Protein AF-A0AAX4MR57-F1 (afdb_monomer)

Radius of gyration: 17.47 Å; Cα contacts (8 Å, |Δi|>4): 98; chains: 1; bounding box: 38×36×43 Å

Structure (mmCIF, N/CA/C/O backbone):
data_AF-A0AAX4MR57-F1
#
_entry.id   AF-A0AAX4MR57-F1
#
loop_
_atom_site.group_PDB
_atom_site.id
_atom_site.type_symbol
_atom_site.label_atom_id
_atom_site.label_alt_id
_atom_site.label_comp_id
_atom_site.label_asym_id
_atom_site.label_entity_id
_atom_site.label_seq_id
_atom_site.pdbx_PDB_ins_code
_atom_site.Cartn_x
_atom_site.Cartn_y
_atom_site.Cartn_z
_atom_site.occupancy
_atom_site.B_iso_or_equiv
_atom_site.auth_seq_id
_atom_site.auth_comp_id
_atom_site.auth_asym_id
_atom_site.auth_atom_id
_atom_site.pdbx_PDB_model_num
ATOM 1 N N . MET A 1 1 ? -6.404 23.247 -28.091 1.00 30.41 1 MET A N 1
ATOM 2 C CA . MET A 1 1 ? -5.319 22.246 -28.065 1.00 30.41 1 MET A CA 1
ATOM 3 C C . MET A 1 1 ? -4.025 22.982 -27.779 1.00 30.41 1 MET A C 1
ATOM 5 O O . MET A 1 1 ? -3.647 23.822 -28.581 1.00 30.41 1 MET A O 1
ATOM 9 N N . ALA A 1 2 ? -3.393 22.739 -26.635 1.00 24.66 2 ALA A N 1
ATOM 10 C CA . ALA A 1 2 ? -2.052 23.238 -26.353 1.00 24.66 2 ALA A CA 1
ATOM 11 C C . ALA A 1 2 ? -1.198 22.026 -25.980 1.00 24.66 2 ALA A C 1
ATOM 13 O O . ALA A 1 2 ? -1.506 21.325 -25.020 1.00 24.66 2 ALA A O 1
ATOM 14 N N . SER A 1 3 ? -0.193 21.739 -26.806 1.00 32.56 3 SER A N 1
ATOM 15 C CA . SER A 1 3 ? 0.794 20.693 -26.554 1.00 32.56 3 SER A CA 1
ATOM 16 C C . SER A 1 3 ? 1.923 21.303 -25.740 1.00 32.56 3 SER A C 1
ATOM 18 O O . SER A 1 3 ? 2.523 22.288 -26.169 1.00 32.56 3 SER A O 1
ATOM 20 N N . PHE A 1 4 ? 2.238 20.700 -24.598 1.00 29.19 4 PHE A N 1
ATOM 21 C CA . PHE A 1 4 ? 3.514 20.921 -23.928 1.00 29.19 4 PHE A CA 1
ATOM 22 C C . PHE A 1 4 ? 4.547 19.972 -24.551 1.00 29.19 4 PHE A C 1
ATOM 24 O O . PHE A 1 4 ? 4.213 18.839 -24.896 1.00 29.19 4 PHE A O 1
ATOM 31 N N . ARG A 1 5 ? 5.778 20.440 -24.764 1.00 33.38 5 ARG A N 1
ATOM 32 C CA . ARG A 1 5 ? 6.904 19.605 -25.203 1.00 33.38 5 ARG A CA 1
ATOM 33 C C . ARG A 1 5 ? 8.113 19.950 -24.345 1.00 33.38 5 ARG A C 1
ATOM 35 O O . ARG A 1 5 ? 8.565 21.093 -24.366 1.00 33.38 5 ARG A O 1
ATOM 42 N N . SER A 1 6 ? 8.646 18.969 -23.627 1.00 36.97 6 SER A N 1
ATOM 43 C CA . SER A 1 6 ? 9.945 19.062 -22.962 1.00 36.97 6 SER A CA 1
ATOM 44 C C . SER A 1 6 ? 11.085 18.913 -23.982 1.00 36.97 6 SER A C 1
ATOM 46 O O . SER A 1 6 ? 11.003 18.148 -24.944 1.00 36.97 6 SER A O 1
ATOM 48 N N . ARG A 1 7 ? 12.139 19.729 -23.823 1.00 38.81 7 ARG A N 1
ATOM 49 C CA . ARG A 1 7 ? 13.238 19.921 -24.798 1.00 38.81 7 ARG A CA 1
ATOM 50 C C . ARG A 1 7 ? 14.529 19.154 -24.457 1.00 38.81 7 ARG A C 1
ATOM 52 O O . ARG A 1 7 ? 15.535 19.336 -25.127 1.00 38.81 7 ARG A O 1
ATOM 59 N N . TRP A 1 8 ? 14.500 18.245 -23.491 1.00 41.06 8 TRP A N 1
ATOM 60 C CA . TRP A 1 8 ? 15.603 17.328 -23.192 1.00 41.06 8 TRP A CA 1
ATOM 61 C C . TRP A 1 8 ? 14.959 16.006 -22.761 1.00 41.06 8 TRP A C 1
ATOM 63 O O . TRP A 1 8 ? 14.202 15.989 -21.798 1.00 41.06 8 TRP A O 1
ATOM 73 N N . GLY A 1 9 ? 15.115 14.949 -23.562 1.00 39.22 9 GLY A N 1
ATOM 74 C CA . GLY A 1 9 ? 14.329 13.717 -23.443 1.00 39.22 9 GLY A CA 1
ATOM 75 C C . GLY A 1 9 ? 14.586 12.983 -22.130 1.00 39.22 9 GLY A C 1
ATOM 76 O O . GLY A 1 9 ? 15.652 12.407 -21.944 1.00 39.22 9 GLY A O 1
ATOM 77 N N . GLY A 1 10 ? 13.593 13.010 -21.248 1.00 45.31 10 GLY A N 1
ATOM 78 C CA . GLY A 1 10 ? 13.613 12.329 -19.962 1.00 45.31 10 GLY A CA 1
ATOM 79 C C . GLY A 1 10 ? 12.516 12.852 -19.044 1.00 45.31 10 GLY A C 1
ATOM 80 O O . GLY A 1 10 ? 12.793 13.194 -17.902 1.00 45.31 10 GLY A O 1
ATOM 81 N N . GLU A 1 11 ? 11.277 12.967 -19.532 1.00 43.25 11 GLU A N 1
ATOM 82 C CA . GLU A 1 11 ? 10.129 12.994 -18.620 1.00 43.25 11 GLU A CA 1
ATOM 83 C C . GLU A 1 11 ? 10.091 11.611 -17.970 1.00 43.25 11 GLU A C 1
ATOM 85 O O . GLU A 1 11 ? 9.615 10.649 -18.569 1.00 43.25 11 GLU A O 1
ATOM 90 N N . GLY A 1 12 ? 10.754 11.488 -16.818 1.00 49.97 12 GLY A N 1
ATOM 91 C CA . GLY A 1 12 ? 10.926 10.237 -16.099 1.00 49.97 12 GLY A CA 1
ATOM 92 C C . GLY A 1 12 ? 9.566 9.639 -15.791 1.00 49.97 12 GLY A C 1
ATOM 93 O O . GLY A 1 12 ? 8.883 10.072 -14.864 1.00 49.97 12 GLY A O 1
ATOM 94 N N . ILE A 1 13 ? 9.165 8.642 -16.576 1.00 57.28 13 ILE A N 1
ATOM 95 C CA . ILE A 1 13 ? 8.085 7.740 -16.204 1.00 57.28 13 ILE A CA 1
ATOM 96 C C . ILE A 1 13 ? 8.633 6.954 -15.011 1.00 57.28 13 ILE A C 1
ATOM 98 O O . ILE A 1 13 ? 9.265 5.911 -15.171 1.00 57.28 13 ILE A O 1
ATOM 102 N N . HIS A 1 14 ? 8.480 7.503 -13.808 1.00 66.00 14 HIS A N 1
ATOM 103 C CA . HIS A 1 14 ? 8.830 6.800 -12.586 1.00 66.00 14 HIS A CA 1
ATOM 104 C C . HIS A 1 14 ? 7.753 5.746 -12.352 1.00 66.00 14 HIS A C 1
ATOM 106 O O . HIS A 1 14 ? 6.649 6.026 -11.880 1.00 66.00 14 HIS A O 1
ATOM 112 N N . LEU A 1 15 ? 8.063 4.532 -12.793 1.00 85.00 15 LEU A N 1
ATOM 113 C CA . LEU A 1 15 ? 7.202 3.376 -12.631 1.00 85.00 15 LEU A CA 1
ATOM 114 C C . LEU A 1 15 ? 7.131 3.011 -11.152 1.00 85.00 15 LEU A C 1
ATOM 116 O O . LEU A 1 15 ? 8.145 3.035 -10.452 1.00 85.00 15 LEU A O 1
ATOM 120 N N . TYR A 1 16 ? 5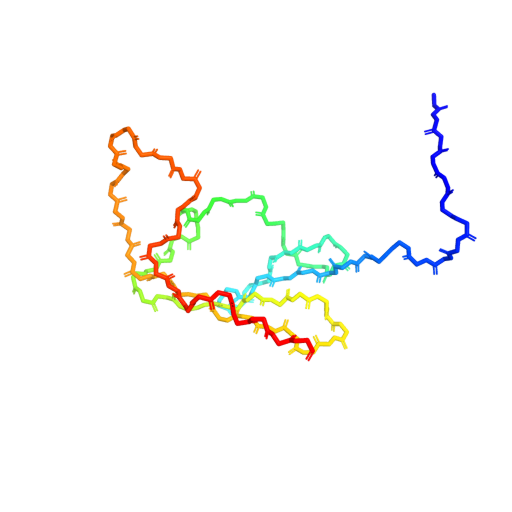.936 2.661 -10.695 1.00 88.50 16 TYR A N 1
ATOM 121 C CA . TYR A 1 16 ? 5.718 2.177 -9.342 1.00 88.50 16 TYR A CA 1
ATOM 122 C C . TYR A 1 16 ? 4.797 0.968 -9.352 1.00 88.50 16 TYR A C 1
ATOM 124 O O . TYR A 1 16 ? 3.912 0.849 -10.206 1.00 88.50 16 TYR A O 1
ATOM 132 N N . GLU A 1 17 ? 4.974 0.097 -8.364 1.00 92.06 17 GLU A N 1
ATOM 133 C CA . GLU A 1 17 ? 4.124 -1.066 -8.160 1.00 92.06 17 GLU A CA 1
ATOM 134 C C . GLU A 1 17 ? 3.951 -1.412 -6.682 1.00 92.06 17 GLU A C 1
ATOM 136 O O . GLU A 1 17 ? 4.873 -1.336 -5.877 1.00 92.06 17 GLU A O 1
ATOM 141 N N . PHE A 1 18 ? 2.756 -1.876 -6.340 1.00 92.81 18 PHE A N 1
ATOM 142 C CA . PHE A 1 18 ? 2.446 -2.571 -5.105 1.00 92.81 18 PHE A CA 1
ATOM 143 C C . PHE A 1 18 ? 2.373 -4.069 -5.384 1.00 92.81 18 PHE A C 1
ATOM 145 O O . PHE A 1 18 ? 1.570 -4.515 -6.210 1.00 92.81 18 PHE A O 1
ATOM 152 N N . ILE A 1 19 ? 3.162 -4.853 -4.655 1.00 93.06 19 ILE A N 1
ATOM 153 C CA . ILE A 1 19 ? 3.161 -6.314 -4.736 1.00 93.06 19 ILE A CA 1
ATOM 154 C C . ILE A 1 19 ? 2.434 -6.846 -3.509 1.00 93.06 19 ILE A C 1
ATOM 156 O O . ILE A 1 19 ? 2.977 -6.893 -2.403 1.00 93.06 19 ILE A O 1
ATOM 160 N N . ILE A 1 20 ? 1.177 -7.234 -3.710 1.00 93.69 20 ILE A N 1
ATOM 161 C CA . ILE A 1 20 ? 0.284 -7.703 -2.655 1.00 93.69 20 ILE A CA 1
ATOM 162 C C . ILE A 1 20 ? -0.053 -9.165 -2.936 1.00 93.69 20 ILE A C 1
ATOM 164 O O . ILE A 1 20 ? -0.778 -9.486 -3.881 1.00 93.69 20 ILE A O 1
ATOM 168 N N . HIS A 1 21 ? 0.463 -10.060 -2.092 1.00 88.94 21 HIS A N 1
ATOM 169 C CA . HIS A 1 21 ? 0.433 -11.506 -2.324 1.00 88.94 21 HIS A CA 1
ATOM 170 C C . HIS A 1 21 ? 1.054 -11.865 -3.685 1.00 88.94 21 HIS A C 1
ATOM 172 O O . HIS A 1 21 ? 2.252 -11.694 -3.868 1.00 88.94 21 HIS A O 1
ATOM 178 N N . THR A 1 22 ? 0.256 -12.359 -4.633 1.00 88.81 22 THR A N 1
ATOM 179 C CA . THR A 1 22 ? 0.689 -12.721 -5.992 1.00 88.81 22 THR A CA 1
ATOM 180 C C . THR A 1 22 ? 0.266 -11.696 -7.047 1.00 88.81 22 THR A C 1
ATOM 182 O O . THR A 1 22 ? 0.504 -11.906 -8.235 1.00 88.81 22 THR A O 1
ATOM 185 N N . ALA A 1 23 ? -0.389 -10.602 -6.645 1.00 92.31 23 ALA A N 1
ATOM 186 C CA . ALA A 1 23 ? -0.901 -9.582 -7.549 1.00 92.31 23 ALA A CA 1
ATOM 187 C C . ALA A 1 23 ? -0.047 -8.310 -7.501 1.00 92.31 23 ALA A C 1
ATOM 189 O O . ALA A 1 23 ? 0.353 -7.854 -6.430 1.00 92.31 23 ALA A O 1
ATOM 190 N N . ARG A 1 24 ? 0.177 -7.726 -8.681 1.00 93.31 24 ARG A N 1
ATOM 191 C CA . ARG A 1 24 ? 0.863 -6.445 -8.874 1.00 93.31 24 ARG A CA 1
ATOM 192 C C . ARG A 1 24 ? -0.166 -5.379 -9.233 1.00 93.31 24 ARG A C 1
ATOM 194 O O . ARG A 1 24 ? -1.018 -5.632 -10.089 1.00 93.31 24 ARG A O 1
ATOM 201 N N . TYR A 1 25 ? -0.080 -4.216 -8.598 1.00 92.69 25 TYR A N 1
ATOM 202 C CA . TYR A 1 25 ? -0.920 -3.045 -8.868 1.00 92.69 25 TYR A CA 1
ATOM 203 C C . TYR A 1 25 ? -0.030 -1.826 -9.071 1.00 92.69 25 TYR A C 1
ATOM 205 O O . TYR A 1 25 ? 0.812 -1.578 -8.220 1.00 92.69 25 TYR A O 1
ATOM 213 N N . GLY A 1 26 ? -0.180 -1.052 -10.140 1.00 90.31 26 GLY A N 1
ATOM 214 C CA . GLY A 1 26 ? 0.809 -0.005 -10.403 1.00 90.31 26 GLY A CA 1
ATOM 215 C C . GLY A 1 26 ? 0.572 0.799 -11.665 1.00 90.31 26 GLY A C 1
ATOM 216 O O . GLY A 1 26 ? -0.542 0.831 -12.191 1.00 90.31 26 GLY A O 1
ATOM 217 N N . SER A 1 27 ? 1.631 1.463 -12.123 1.00 87.31 27 SER A N 1
ATOM 218 C CA . SER A 1 27 ? 1.626 2.233 -13.367 1.00 87.31 27 SER A CA 1
ATOM 219 C C . SER A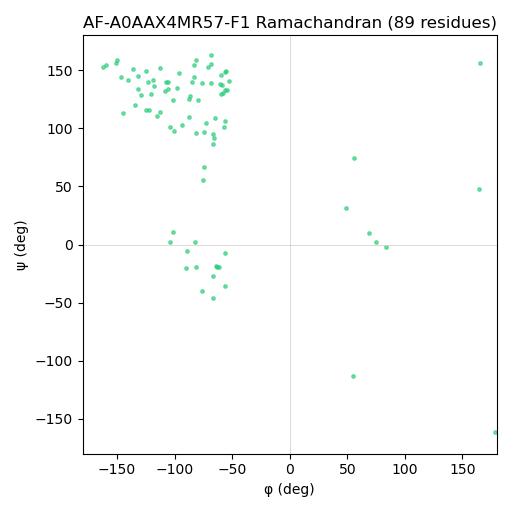 1 27 ? 1.130 1.385 -14.541 1.00 87.31 27 SER A C 1
ATOM 221 O O . SER A 1 27 ? 1.452 0.204 -14.659 1.00 87.31 27 SER A O 1
ATOM 223 N N . TRP A 1 28 ? 0.343 1.992 -15.429 1.00 81.44 28 TRP A N 1
ATOM 224 C CA . TRP A 1 28 ? -0.261 1.298 -16.570 1.00 81.44 28 TRP A CA 1
ATOM 225 C C . TRP A 1 28 ? 0.787 0.615 -17.464 1.00 81.44 28 TRP A C 1
ATOM 227 O O . TRP A 1 28 ? 0.579 -0.484 -17.975 1.00 81.44 28 TRP A O 1
ATOM 237 N N . GLU A 1 29 ? 1.944 1.253 -17.602 1.00 85.38 29 GLU A N 1
ATOM 238 C CA . GLU A 1 29 ? 3.075 0.835 -18.419 1.00 85.38 29 GLU A CA 1
ATOM 239 C C . GLU A 1 29 ? 3.710 -0.485 -17.957 1.00 85.38 29 GLU A C 1
ATOM 241 O O . GLU A 1 29 ? 4.415 -1.120 -18.739 1.00 85.38 29 GLU A O 1
ATOM 246 N N . THR A 1 30 ? 3.468 -0.929 -16.719 1.00 82.38 30 THR A N 1
ATOM 247 C CA . THR A 1 30 ? 4.099 -2.141 -16.174 1.00 82.38 30 THR A CA 1
ATOM 248 C C . THR A 1 30 ? 3.305 -3.422 -16.436 1.00 82.38 30 THR A C 1
ATOM 250 O O . THR A 1 30 ? 3.758 -4.517 -16.096 1.00 82.38 30 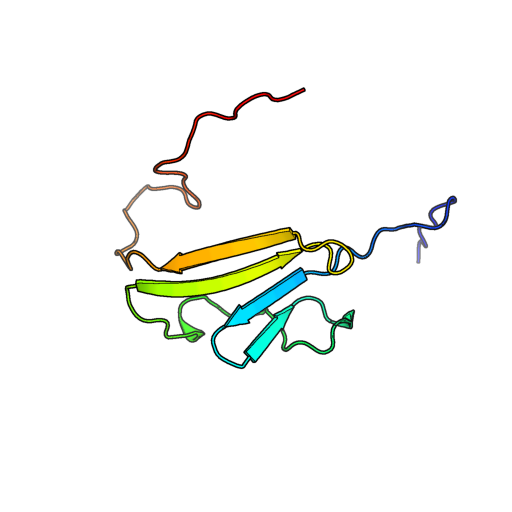THR A O 1
ATOM 253 N N . GLY A 1 31 ? 2.103 -3.313 -17.013 1.00 86.38 31 GLY A N 1
ATOM 254 C CA . GLY A 1 31 ? 1.175 -4.441 -17.141 1.00 86.38 31 GLY A CA 1
ATOM 255 C C . GLY A 1 31 ? 0.586 -4.906 -15.801 1.00 86.38 31 GLY A C 1
ATOM 256 O O . GLY A 1 31 ? -0.062 -5.955 -15.742 1.00 86.38 31 GLY A O 1
ATOM 257 N N . ALA A 1 32 ? 0.801 -4.146 -14.722 1.00 89.25 32 ALA A N 1
ATOM 258 C CA . ALA A 1 32 ? 0.148 -4.363 -13.443 1.00 89.25 32 ALA A CA 1
ATOM 259 C C . ALA A 1 32 ? -1.352 -4.045 -13.518 1.00 89.25 32 ALA A C 1
ATOM 261 O O . ALA A 1 32 ? -1.858 -3.383 -14.426 1.00 89.25 32 ALA A O 1
ATOM 262 N N . ARG A 1 33 ? -2.095 -4.529 -12.524 1.00 91.06 33 ARG A N 1
ATOM 263 C CA . ARG A 1 33 ? -3.511 -4.192 -12.371 1.00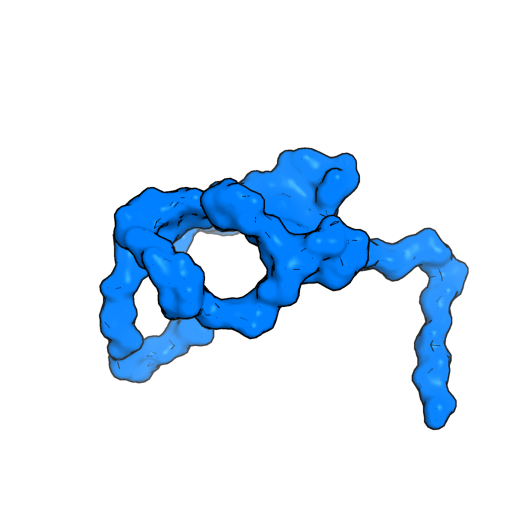 91.06 33 ARG A CA 1
ATOM 264 C C . ARG A 1 33 ? -3.664 -2.719 -11.990 1.00 91.06 33 ARG A C 1
ATOM 266 O O . ARG A 1 33 ? -2.780 -2.133 -11.370 1.00 91.06 33 ARG A O 1
ATOM 273 N N . SER A 1 34 ? -4.826 -2.147 -12.301 1.00 89.69 34 SER A N 1
ATOM 274 C CA . SER A 1 34 ? -5.148 -0.773 -11.903 1.00 89.69 34 SER A CA 1
ATOM 275 C C . SER A 1 34 ? -5.068 -0.604 -10.377 1.00 89.69 34 SER A C 1
ATOM 277 O O . SER A 1 34 ? -5.686 -1.395 -9.660 1.00 89.69 34 SER A O 1
ATOM 279 N N . PRO A 1 35 ? -4.365 0.423 -9.865 1.00 88.25 35 PRO A N 1
ATOM 280 C CA . PRO A 1 35 ? -4.293 0.722 -8.438 1.00 88.25 35 PRO A CA 1
ATOM 281 C C . PRO A 1 35 ? -5.504 1.529 -7.937 1.00 88.25 35 PRO A C 1
ATOM 283 O O . PRO A 1 35 ? -5.543 1.898 -6.766 1.00 88.25 35 PRO A O 1
ATOM 286 N N . ALA A 1 36 ? -6.490 1.823 -8.797 1.00 89.62 36 ALA A N 1
ATOM 287 C CA . ALA A 1 36 ? -7.687 2.601 -8.468 1.00 89.62 36 ALA A CA 1
ATOM 288 C C . ALA A 1 36 ? -8.690 1.799 -7.616 1.00 89.62 36 ALA A C 1
ATOM 290 O O . ALA A 1 36 ? -9.780 1.447 -8.060 1.00 89.62 36 ALA A O 1
ATOM 291 N N . MET A 1 37 ? -8.291 1.491 -6.388 1.00 87.56 37 MET A N 1
ATOM 292 C CA . MET A 1 37 ? -9.064 0.746 -5.403 1.00 87.56 37 MET A CA 1
ATOM 293 C C . MET A 1 37 ? -8.662 1.171 -3.993 1.00 87.56 37 MET A C 1
ATOM 295 O O . MET A 1 37 ? -7.567 1.672 -3.739 1.00 87.56 37 MET A O 1
ATOM 299 N N . THR A 1 38 ? -9.563 0.973 -3.048 1.00 88.94 38 THR A N 1
ATOM 300 C CA . THR A 1 38 ? -9.370 1.328 -1.647 1.00 88.94 38 THR A CA 1
ATOM 301 C C . THR A 1 38 ? -8.596 0.243 -0.893 1.00 88.94 38 THR A C 1
ATOM 303 O O . THR A 1 38 ? -8.689 -0.953 -1.175 1.00 88.94 38 THR A O 1
ATOM 306 N N . LEU A 1 39 ? -7.908 0.633 0.185 1.00 85.94 39 LEU A N 1
ATOM 307 C CA . LEU A 1 39 ? -7.302 -0.326 1.125 1.00 85.94 39 LEU A CA 1
ATOM 308 C C . LEU A 1 39 ? -8.343 -1.242 1.811 1.00 85.94 39 LEU A C 1
ATOM 310 O O . LEU A 1 39 ? -8.011 -2.302 2.358 1.00 85.94 39 LEU A O 1
ATOM 314 N N . GLY A 1 40 ? -9.616 -0.834 1.809 1.00 87.38 40 GLY A N 1
ATOM 315 C CA . GLY A 1 40 ? -10.742 -1.645 2.266 1.00 87.38 40 GLY A CA 1
ATOM 316 C C . GLY A 1 40 ? -10.985 -2.853 1.364 1.00 87.38 40 GLY A C 1
ATOM 317 O O . GLY A 1 40 ? -11.098 -3.974 1.862 1.00 87.38 40 GLY A O 1
ATOM 318 N N . GLU A 1 41 ? -10.987 -2.633 0.051 1.00 90.62 41 GLU A N 1
ATOM 319 C CA . GLU A 1 41 ? -11.247 -3.658 -0.970 1.00 90.62 41 GLU A CA 1
ATOM 320 C C . GLU A 1 41 ? -10.164 -4.734 -1.031 1.00 90.62 41 GLU A C 1
ATOM 322 O O . GLU A 1 41 ? -10.463 -5.888 -1.330 1.00 90.62 41 GLU A O 1
ATOM 327 N N . LEU A 1 42 ? -8.931 -4.397 -0.643 1.00 88.12 42 LEU A N 1
ATOM 328 C CA . LEU A 1 42 ? -7.838 -5.362 -0.520 1.00 88.12 42 LEU A CA 1
ATOM 329 C C . LEU A 1 42 ? -8.074 -6.445 0.544 1.00 88.12 42 LEU A C 1
ATOM 331 O O . LEU A 1 42 ? -7.390 -7.466 0.531 1.00 88.12 42 LEU A O 1
ATOM 335 N N . LYS A 1 43 ? -8.989 -6.221 1.499 1.00 90.06 43 LYS A N 1
ATOM 336 C CA . LYS A 1 43 ? -9.306 -7.152 2.601 1.00 90.06 43 LYS A CA 1
ATOM 337 C C . LYS A 1 43 ? -8.070 -7.682 3.356 1.00 90.06 43 LYS A C 1
ATOM 339 O O . LYS A 1 43 ? -8.088 -8.793 3.885 1.00 90.06 43 LYS A O 1
ATOM 344 N N . LEU A 1 44 ? -7.010 -6.871 3.448 1.00 90.94 44 LEU A N 1
ATOM 345 C CA . LEU A 1 44 ? -5.799 -7.208 4.202 1.00 90.94 44 LEU A CA 1
ATOM 346 C C . LEU A 1 44 ? -6.118 -7.424 5.680 1.00 90.94 44 LEU A C 1
ATOM 348 O O . LEU A 1 44 ? -6.861 -6.641 6.289 1.00 90.94 44 LEU A O 1
ATOM 352 N N . ARG A 1 45 ? -5.508 -8.460 6.257 1.00 92.56 45 ARG A N 1
ATOM 353 C CA . ARG A 1 45 ? -5.610 -8.781 7.681 1.00 92.56 45 ARG A CA 1
ATOM 354 C C . ARG A 1 45 ? -4.635 -7.917 8.481 1.00 92.56 45 ARG A C 1
ATOM 356 O O . ARG A 1 45 ? -3.645 -7.411 7.957 1.00 92.56 45 ARG A O 1
ATOM 363 N N . LYS A 1 46 ? -4.903 -7.766 9.779 1.00 94.12 46 LYS A N 1
ATOM 364 C CA . LYS A 1 46 ? -3.937 -7.174 10.713 1.00 94.12 46 LYS A CA 1
ATOM 365 C C . LYS A 1 46 ? -2.613 -7.943 10.627 1.00 94.12 46 LYS A C 1
ATOM 367 O O . LYS A 1 46 ? -2.616 -9.171 10.642 1.00 94.12 46 LYS A O 1
ATOM 372 N N . GLY A 1 47 ? -1.506 -7.219 10.522 1.00 92.75 47 GLY A N 1
ATOM 373 C CA . GLY A 1 47 ? -0.161 -7.767 10.364 1.00 92.75 47 GLY A CA 1
ATOM 374 C C . GLY A 1 47 ? 0.226 -8.133 8.929 1.00 92.75 47 GLY A C 1
ATOM 375 O O . GLY A 1 47 ? 1.368 -8.534 8.723 1.00 92.75 47 GLY A O 1
ATOM 376 N N . SER A 1 48 ? -0.664 -7.986 7.938 1.00 94.38 48 SER A N 1
ATOM 377 C CA . SER A 1 48 ? -0.305 -8.182 6.529 1.00 94.38 48 SER A CA 1
ATOM 378 C C . SER A 1 48 ? 0.815 -7.228 6.112 1.00 94.38 48 SER A C 1
ATOM 380 O O . SER A 1 48 ? 0.786 -6.045 6.454 1.00 94.38 48 SER A O 1
ATOM 382 N N . ARG A 1 49 ? 1.776 -7.763 5.355 1.00 94.94 49 ARG A N 1
ATOM 383 C CA . ARG A 1 49 ? 2.928 -7.051 4.790 1.00 94.94 49 ARG A CA 1
ATOM 384 C C . ARG A 1 49 ? 2.855 -7.142 3.270 1.00 94.94 49 ARG A C 1
ATOM 386 O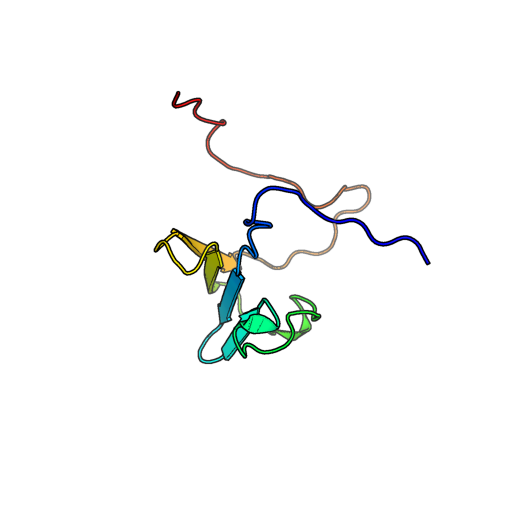 O . ARG A 1 49 ? 2.441 -8.178 2.746 1.00 94.94 49 ARG A O 1
ATOM 393 N N . PHE A 1 50 ? 3.216 -6.073 2.582 1.00 94.19 50 PHE A N 1
ATOM 394 C CA . PHE A 1 50 ? 3.294 -6.024 1.125 1.00 94.19 50 PHE A CA 1
ATOM 395 C C . PHE A 1 50 ? 4.373 -5.035 0.695 1.00 94.19 50 PHE A C 1
ATOM 397 O O . PHE A 1 50 ? 4.764 -4.170 1.478 1.00 94.19 50 PHE A O 1
ATOM 404 N N . LEU A 1 51 ? 4.871 -5.181 -0.530 1.00 93.31 51 LEU A N 1
ATOM 405 C CA . LEU A 1 51 ? 5.939 -4.328 -1.044 1.00 93.31 51 LEU A CA 1
ATOM 406 C C . LEU A 1 51 ? 5.362 -3.178 -1.863 1.00 93.31 51 LEU A C 1
ATOM 408 O O . LEU A 1 51 ? 4.336 -3.328 -2.527 1.00 93.31 51 LEU A O 1
ATOM 412 N N . TYR A 1 52 ? 6.054 -2.052 -1.809 1.00 91.44 52 TYR A N 1
ATOM 413 C CA . TYR A 1 52 ? 5.916 -0.918 -2.703 1.00 91.44 52 TYR A CA 1
ATOM 414 C C . TYR A 1 52 ? 7.278 -0.664 -3.340 1.00 91.44 52 TYR A C 1
ATOM 416 O O . TYR A 1 52 ? 8.231 -0.343 -2.635 1.00 91.44 52 TYR A O 1
ATOM 424 N N . GLU A 1 53 ? 7.374 -0.830 -4.648 1.00 90.81 53 GLU A N 1
ATOM 425 C CA . GLU A 1 53 ? 8.579 -0.563 -5.427 1.00 90.81 53 GLU A CA 1
ATOM 426 C C . GLU A 1 53 ? 8.369 0.704 -6.249 1.00 90.81 53 GLU A C 1
ATOM 428 O O . GLU A 1 53 ? 7.282 0.942 -6.783 1.00 90.81 53 GLU A O 1
ATOM 433 N N . TYR A 1 54 ? 9.408 1.526 -6.339 1.00 83.62 54 TYR A N 1
ATOM 434 C CA . TYR A 1 54 ? 9.386 2.765 -7.103 1.00 83.62 54 TYR A CA 1
ATOM 435 C C . TYR A 1 54 ? 10.716 2.944 -7.820 1.00 83.62 54 TYR A C 1
ATOM 437 O O . TYR A 1 54 ? 11.766 2.642 -7.263 1.00 83.62 54 TYR A O 1
ATOM 445 N N . ASP A 1 55 ? 10.641 3.449 -9.050 1.00 76.12 55 ASP A N 1
ATOM 446 C CA . ASP A 1 55 ? 11.749 3.460 -10.002 1.00 76.12 55 ASP A CA 1
ATOM 447 C C . ASP A 1 55 ? 12.293 2.047 -10.237 1.00 76.12 55 ASP A C 1
ATOM 449 O O . ASP A 1 55 ? 13.363 1.685 -9.767 1.00 76.12 55 ASP A O 1
ATOM 453 N N . LEU A 1 56 ? 11.536 1.247 -10.999 1.00 70.81 56 LEU A N 1
ATOM 454 C CA . LEU A 1 56 ? 11.823 -0.169 -11.286 1.00 70.81 56 LEU A CA 1
ATOM 455 C C . LEU A 1 56 ? 13.209 -0.448 -11.909 1.00 70.81 56 LEU A C 1
ATOM 457 O O . LEU A 1 56 ? 13.579 -1.608 -12.084 1.00 70.81 56 LEU A O 1
ATOM 461 N N . ASN A 1 57 ? 13.974 0.585 -12.270 1.00 75.12 57 ASN A N 1
ATOM 462 C CA . ASN A 1 57 ? 15.350 0.447 -12.745 1.00 75.12 57 ASN A CA 1
ATOM 463 C C . ASN A 1 57 ? 16.364 0.307 -11.598 1.00 75.12 57 ASN A C 1
ATOM 465 O O . ASN A 1 57 ? 17.488 -0.144 -11.822 1.00 75.12 57 ASN A O 1
ATOM 469 N N . ILE A 1 58 ? 15.986 0.703 -10.382 1.00 72.31 58 ILE A N 1
ATOM 470 C CA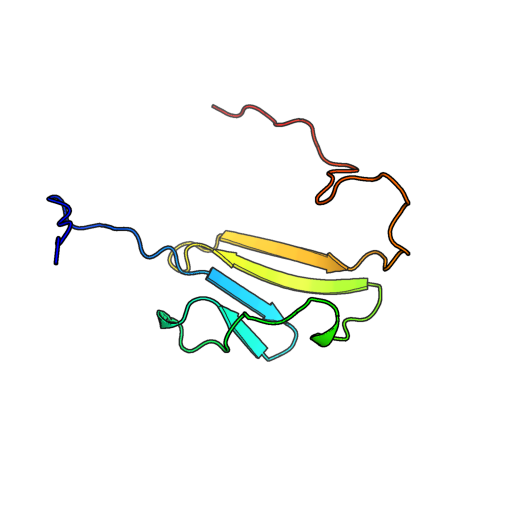 . ILE A 1 58 ? 16.797 0.652 -9.168 1.00 72.31 58 ILE A CA 1
ATOM 471 C C . ILE A 1 58 ? 16.013 -0.178 -8.140 1.00 72.31 58 ILE A C 1
ATOM 473 O O . ILE A 1 58 ? 14.798 -0.040 -8.049 1.00 72.31 58 ILE A O 1
ATOM 477 N N . PRO A 1 59 ? 16.652 -1.051 -7.342 1.00 66.56 59 PRO A N 1
ATOM 478 C CA . PRO A 1 59 ? 15.951 -1.875 -6.354 1.00 66.56 59 PRO A CA 1
ATOM 479 C C . PRO A 1 59 ? 15.530 -1.053 -5.121 1.00 66.56 59 PRO A C 1
ATOM 481 O O . PRO A 1 59 ? 15.906 -1.361 -3.989 1.00 66.56 59 PRO A O 1
ATOM 484 N N . TRP A 1 60 ? 14.782 0.030 -5.328 1.00 78.81 60 TRP A N 1
ATOM 485 C CA . TRP A 1 60 ? 14.237 0.853 -4.264 1.00 78.81 60 TRP A CA 1
ATOM 486 C C . TRP A 1 60 ? 12.821 0.380 -3.938 1.00 78.81 60 TRP A C 1
ATOM 488 O O . TRP A 1 60 ? 11.858 0.615 -4.669 1.00 78.81 60 TRP A O 1
ATOM 498 N N . GLY A 1 61 ? 12.719 -0.344 -2.826 1.00 86.31 61 GLY A N 1
ATOM 499 C CA . GLY A 1 61 ? 11.477 -0.923 -2.344 1.00 86.31 61 GLY A CA 1
ATOM 500 C C . GLY A 1 61 ? 11.258 -0.638 -0.865 1.00 86.31 61 GLY A C 1
ATOM 501 O O . GLY A 1 61 ? 12.189 -0.626 -0.056 1.00 86.31 61 GLY A O 1
ATOM 502 N N . HIS A 1 62 ? 10.000 -0.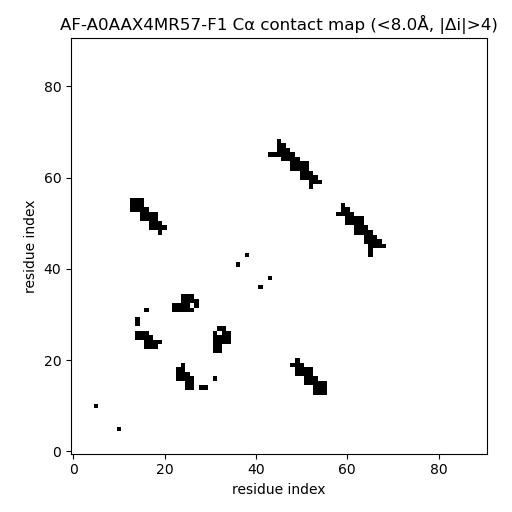442 -0.503 1.00 89.50 62 HIS A N 1
ATOM 503 C CA . HIS A 1 62 ? 9.543 -0.302 0.866 1.00 89.50 62 HIS A CA 1
ATOM 504 C C . HIS A 1 62 ? 8.573 -1.415 1.214 1.00 89.50 62 HIS A C 1
ATOM 506 O O . HIS A 1 62 ? 7.650 -1.725 0.464 1.00 89.50 62 HIS A O 1
ATOM 512 N N . GLU A 1 63 ? 8.746 -1.986 2.397 1.00 93.69 63 GLU A N 1
ATOM 513 C CA . GLU A 1 63 ? 7.738 -2.862 2.961 1.00 93.69 63 GLU A CA 1
ATOM 514 C C . GLU A 1 63 ? 6.708 -2.032 3.729 1.00 93.69 63 GLU A C 1
ATOM 516 O O . GLU A 1 63 ? 7.045 -1.240 4.610 1.00 93.69 63 GLU A O 1
ATOM 521 N N . ILE A 1 64 ? 5.437 -2.239 3.410 1.00 93.25 64 ILE A N 1
ATOM 522 C CA . ILE A 1 64 ? 4.306 -1.619 4.084 1.00 93.25 64 ILE A CA 1
ATOM 523 C C . ILE A 1 64 ? 3.598 -2.691 4.906 1.00 93.25 64 ILE A C 1
ATOM 525 O O . ILE A 1 64 ? 3.292 -3.780 4.413 1.00 93.25 64 ILE A O 1
ATOM 529 N N . ARG A 1 65 ? 3.299 -2.375 6.171 1.00 95.06 65 ARG A N 1
ATOM 530 C CA . ARG A 1 65 ? 2.602 -3.272 7.096 1.00 95.06 65 ARG A CA 1
ATOM 531 C C . ARG A 1 65 ? 1.306 -2.649 7.593 1.00 95.06 65 ARG A C 1
ATOM 533 O O . ARG A 1 65 ? 1.299 -1.539 8.115 1.00 95.06 65 ARG A O 1
ATOM 540 N N . LEU A 1 66 ? 0.209 -3.399 7.502 1.00 94.12 66 LEU A N 1
ATOM 541 C CA . LEU A 1 66 ? -1.055 -3.011 8.121 1.00 94.12 66 LEU A CA 1
ATOM 542 C C . LEU A 1 66 ? -1.032 -3.375 9.607 1.00 94.12 66 LEU A C 1
ATOM 544 O O . LEU A 1 66 ? -1.331 -4.509 9.983 1.00 94.12 66 LEU A O 1
ATOM 548 N N . GLU A 1 67 ? -0.682 -2.420 10.460 1.00 93.81 67 GLU A N 1
ATOM 549 C CA . GLU A 1 67 ? -0.591 -2.660 11.904 1.00 93.81 67 GLU A CA 1
ATOM 550 C C . GLU A 1 67 ? -1.956 -2.714 12.582 1.00 93.81 67 GLU A C 1
ATOM 552 O O . GLU A 1 67 ? -2.180 -3.565 13.441 1.00 93.81 67 GLU A O 1
ATOM 557 N N . GLU A 1 68 ? -2.890 -1.849 12.186 1.00 91.88 68 GLU A N 1
ATOM 558 C CA . GLU A 1 68 ? -4.223 -1.796 12.774 1.00 91.88 68 GLU A CA 1
ATOM 559 C C . GLU A 1 68 ? -5.235 -1.097 11.856 1.00 91.88 68 GLU A C 1
ATOM 561 O O . GLU A 1 68 ? -4.878 -0.263 11.028 1.00 91.88 68 GLU A O 1
ATOM 566 N N . ARG A 1 69 ? -6.521 -1.436 12.018 1.00 90.31 69 ARG A N 1
ATOM 567 C CA . ARG A 1 69 ? -7.653 -0.689 11.458 1.00 90.31 69 ARG A CA 1
ATOM 568 C C . ARG A 1 69 ? -8.417 -0.075 12.625 1.00 90.31 69 ARG A C 1
ATOM 570 O O . ARG A 1 69 ? -8.983 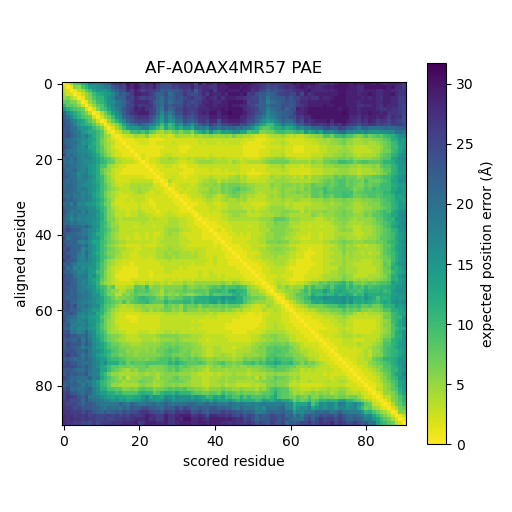-0.813 13.426 1.00 90.31 69 ARG A O 1
ATOM 577 N N . GLN A 1 70 ? -8.423 1.248 12.718 1.00 90.06 70 GLN A N 1
ATOM 578 C CA . GLN A 1 70 ? -9.127 1.977 13.773 1.00 90.06 70 GLN A CA 1
ATOM 579 C C . GLN A 1 70 ? -10.294 2.777 13.178 1.00 90.06 70 GLN A C 1
ATOM 581 O O . GLN A 1 70 ? -10.220 3.177 12.012 1.00 90.06 70 GLN A O 1
ATOM 586 N N . PRO A 1 71 ? -11.362 3.035 13.953 1.00 90.81 71 PRO A N 1
ATOM 587 C CA . PRO A 1 71 ? -12.372 4.014 13.574 1.00 90.81 71 PRO A CA 1
ATOM 588 C C . PRO A 1 71 ? -11.745 5.389 13.323 1.00 90.81 71 PRO A C 1
ATOM 590 O O . PRO A 1 71 ? -10.766 5.769 13.970 1.00 90.81 71 PRO A O 1
ATOM 593 N N . VAL A 1 72 ? -12.335 6.148 12.400 1.00 90.75 72 VAL A N 1
ATOM 594 C CA . VAL A 1 72 ? -11.941 7.539 12.153 1.00 90.75 72 VAL A CA 1
ATOM 595 C C . VAL A 1 72 ? -12.136 8.343 13.437 1.00 90.75 72 VAL A C 1
ATOM 597 O O . VAL A 1 72 ? -13.202 8.289 14.052 1.00 90.75 72 VAL A O 1
ATOM 600 N N . LYS A 1 73 ? -11.111 9.093 13.848 1.00 91.88 73 LYS A N 1
ATOM 601 C CA . LYS A 1 73 ? -11.191 9.962 15.026 1.00 91.88 73 LYS A CA 1
ATOM 602 C C . LYS A 1 73 ? -11.922 11.259 14.651 1.00 91.88 73 LYS A C 1
ATOM 604 O O . LYS A 1 73 ? -11.482 11.928 13.713 1.00 91.88 73 LYS A O 1
ATOM 609 N N . PRO A 1 74 ? -13.015 11.639 15.344 1.00 93.38 74 PRO A N 1
ATOM 610 C CA . PRO A 1 74 ? -13.711 12.893 15.069 1.00 93.38 74 PRO A CA 1
ATOM 611 C C . PRO A 1 74 ? -12.765 14.093 15.176 1.00 93.38 74 PRO A C 1
ATOM 613 O O . PRO A 1 74 ? -12.000 14.195 16.131 1.00 93.38 74 PRO A O 1
ATOM 616 N N . GLY A 1 75 ? -12.806 14.989 14.188 1.00 93.19 75 GLY A N 1
ATOM 617 C CA . GLY A 1 75 ? -11.970 16.194 14.154 1.00 93.19 75 GLY A CA 1
ATOM 618 C C . GLY A 1 75 ? -10.494 15.972 13.792 1.00 93.19 75 GLY A C 1
ATOM 619 O O . GLY A 1 75 ? -9.736 16.936 13.783 1.00 93.19 75 GLY A O 1
ATOM 620 N N . ALA A 1 76 ? -10.065 14.743 13.483 1.00 90.75 76 ALA A N 1
ATOM 621 C CA . ALA A 1 76 ? -8.701 14.481 13.028 1.00 90.75 76 ALA A CA 1
ATOM 622 C C . ALA A 1 76 ? -8.534 14.729 11.517 1.00 90.75 76 ALA A C 1
ATOM 624 O O . ALA A 1 76 ? -9.417 14.414 10.718 1.00 90.75 76 ALA A O 1
ATOM 625 N N . HIS A 1 77 ? -7.360 15.235 11.129 1.00 91.44 77 HIS A N 1
ATOM 626 C CA . HIS A 1 77 ? -6.937 15.360 9.734 1.00 91.44 77 HIS A CA 1
ATOM 627 C C . HIS A 1 77 ? -6.039 14.178 9.348 1.00 91.44 77 HIS A C 1
ATOM 629 O O . HIS A 1 77 ? -5.137 13.809 10.099 1.00 91.44 77 HIS A O 1
ATOM 635 N N . TYR A 1 78 ? -6.286 13.591 8.177 1.00 87.62 78 TYR A N 1
ATOM 636 C CA . TYR A 1 78 ? -5.538 12.451 7.641 1.00 87.62 78 TYR A CA 1
ATOM 637 C C . TYR A 1 78 ? -4.994 12.785 6.239 1.00 87.62 78 TYR A C 1
ATOM 639 O O . TYR A 1 78 ? -5.667 13.522 5.514 1.00 87.62 78 TYR A O 1
ATOM 647 N N . PRO A 1 79 ? -3.836 12.231 5.819 1.00 90.00 79 PRO A N 1
ATOM 648 C CA . PRO A 1 79 ? -2.951 11.322 6.562 1.00 90.00 79 PRO A CA 1
ATOM 649 C C . PRO A 1 79 ? -2.204 12.018 7.712 1.00 90.00 79 PRO A C 1
ATOM 651 O O . PRO A 1 79 ? -1.954 13.218 7.662 1.00 90.00 79 PRO A O 1
ATOM 654 N N . ALA A 1 80 ? -1.839 11.255 8.746 1.00 88.50 80 ALA A N 1
ATOM 655 C CA . ALA A 1 80 ? -1.094 11.750 9.903 1.00 88.50 80 ALA A CA 1
ATOM 656 C C . ALA A 1 80 ? 0.091 10.827 10.209 1.00 88.50 80 ALA A C 1
ATOM 658 O O . ALA A 1 80 ? -0.067 9.608 10.258 1.00 88.50 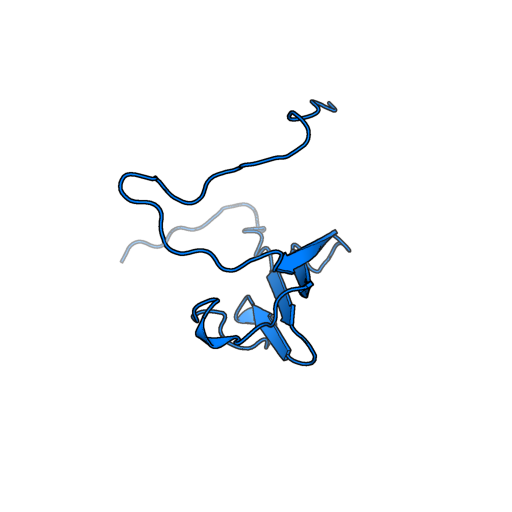80 ALA A O 1
ATOM 659 N N . CYS A 1 81 ? 1.268 11.412 10.435 1.00 87.50 81 CYS A N 1
ATOM 660 C CA . CYS A 1 81 ? 2.449 10.684 10.885 1.00 87.50 81 CYS A CA 1
ATOM 661 C C . CYS A 1 81 ? 2.433 10.607 12.416 1.00 87.50 81 CYS A C 1
ATOM 663 O O . CYS A 1 81 ? 2.576 11.623 13.093 1.00 87.50 81 CYS A O 1
ATOM 665 N N . THR A 1 82 ? 2.206 9.416 12.968 1.00 87.00 82 THR A N 1
ATOM 666 C CA . THR A 1 82 ? 2.151 9.192 14.425 1.00 87.00 82 THR A CA 1
ATOM 667 C C . THR A 1 82 ? 3.506 8.838 15.026 1.00 87.00 82 THR A C 1
ATOM 669 O O . THR A 1 82 ? 3.687 8.942 16.236 1.00 87.00 82 THR A O 1
ATOM 672 N N . SER A 1 83 ? 4.439 8.374 14.199 1.00 85.56 83 SER A N 1
ATOM 673 C CA . SER A 1 83 ? 5.773 7.942 14.598 1.00 85.56 83 SER A CA 1
ATOM 674 C C . SER A 1 83 ? 6.697 7.905 13.383 1.00 85.56 83 SER A C 1
ATOM 676 O O . SER A 1 83 ? 6.261 7.712 12.251 1.00 85.56 83 SER A O 1
ATOM 678 N N . GLY A 1 84 ? 7.987 8.077 13.630 1.00 80.19 84 GLY A N 1
ATOM 679 C CA . GLY A 1 84 ? 9.031 8.016 12.619 1.00 80.19 84 GLY A CA 1
ATOM 680 C C . GLY A 1 84 ? 10.317 8.618 13.175 1.00 80.19 84 GLY A C 1
ATOM 681 O O . GLY A 1 84 ? 10.257 9.402 14.128 1.00 80.19 84 GLY A O 1
ATOM 682 N N . PRO A 1 85 ? 11.485 8.249 12.633 1.00 74.38 85 PRO A N 1
ATOM 683 C CA . PRO A 1 85 ? 12.701 8.983 12.935 1.00 74.38 85 PRO A CA 1
ATOM 684 C C . PRO A 1 85 ? 12.531 10.448 12.491 1.00 74.38 85 PRO A C 1
ATOM 686 O O . PRO A 1 85 ? 11.851 10.707 11.492 1.00 74.38 85 PRO A O 1
ATOM 689 N N . PRO A 1 86 ? 13.125 11.420 13.209 1.00 64.62 86 PRO A N 1
ATOM 690 C CA . PRO A 1 86 ? 13.227 12.776 12.682 1.00 64.62 86 PRO A CA 1
ATOM 691 C C . PRO A 1 86 ? 13.917 12.714 11.312 1.00 64.62 86 PRO A C 1
ATOM 693 O O . PRO A 1 86 ? 14.744 11.821 11.110 1.00 64.62 86 PRO A O 1
ATOM 696 N N . PRO A 1 87 ? 13.599 13.620 10.371 1.00 60.66 87 PRO A N 1
ATOM 697 C CA . PRO A 1 87 ? 14.270 13.642 9.080 1.00 60.66 87 PRO A CA 1
ATOM 698 C C . PRO A 1 87 ? 15.774 13.770 9.326 1.00 60.66 87 PRO A C 1
ATOM 700 O O . PRO A 1 87 ? 16.266 14.814 9.753 1.00 60.66 87 PRO A O 1
ATOM 703 N N . THR A 1 88 ? 16.506 12.680 9.120 1.00 58.59 88 THR A N 1
ATOM 704 C CA . THR A 1 88 ? 17.960 12.695 9.173 1.00 58.59 88 THR A CA 1
ATOM 705 C C . THR A 1 88 ? 18.412 13.411 7.916 1.00 58.59 88 THR A C 1
ATOM 707 O O . THR A 1 88 ? 18.321 12.861 6.820 1.00 58.59 88 THR A O 1
ATOM 710 N N . ALA A 1 89 ? 18.841 14.664 8.060 1.00 45.75 89 ALA A N 1
ATOM 711 C CA . ALA A 1 89 ? 19.545 15.361 7.000 1.00 45.75 89 ALA A CA 1
ATOM 712 C C . ALA A 1 89 ? 20.891 14.655 6.795 1.00 45.75 89 ALA A C 1
ATOM 714 O O . ALA A 1 89 ? 21.851 14.893 7.525 1.00 45.75 89 ALA A O 1
ATOM 715 N N . SER A 1 90 ? 20.933 13.737 5.840 1.00 48.62 90 SER A N 1
ATOM 716 C CA . SER A 1 90 ? 22.169 13.219 5.273 1.00 48.62 90 SER A CA 1
ATOM 717 C C . SER A 1 90 ? 22.358 13.947 3.946 1.00 48.62 90 SER A C 1
ATOM 719 O O . SER A 1 90 ? 21.674 13.629 2.976 1.00 48.62 90 SER A O 1
ATOM 721 N N . TRP A 1 91 ? 23.185 14.995 3.970 1.00 49.66 91 TRP A N 1
ATOM 722 C CA . TRP A 1 91 ? 23.740 15.619 2.766 1.00 49.66 91 TRP A CA 1
ATOM 723 C C . TRP A 1 91 ? 24.857 14.745 2.202 1.00 49.66 91 TRP A C 1
ATOM 725 O O . TRP A 1 91 ? 25.600 14.164 3.028 1.00 49.66 91 TRP A O 1
#

Sequence (91 aa):
MASFRSRWGGEGIHLYEFIIHTARYGSWETGARSPAMTLGELKLRKGSRFLYEYDLNIPWGHEIRLEERQPVKPGAHYPACTSGPPPTASW

Solvent-accessible surface area (backbone atoms only — not comparable to full-atom values): 6265 Å² total; per-residue (Å²): 139,85,85,87,79,82,93,66,96,66,85,73,80,70,41,38,36,35,42,51,89,95,45,47,27,27,40,74,90,74,74,34,41,80,60,90,68,56,80,71,78,67,65,70,54,76,68,39,69,32,40,38,37,45,38,82,91,46,98,48,67,43,82,48,65,41,76,74,90,75,81,85,61,88,94,64,76,79,90,72,87,88,77,74,79,74,88,76,86,78,128

pLDDT: mean 78.8, std 19.6, range [24.66, 95.06]

Mean predicted aligned error: 9.91 Å

Foldseek 3Di:
DDDDDDDDPPPPPWWKWKFFPPAIETDVVVVGHDPPDDPVVSVDDAFGKIKIAIRVVDRDIDIDGRNDDDPDDPPDDPDDDPDDPDPPPDD

Secondary structure (DSSP, 8-state):
------SSS------EEEEETTEEEE-GGGTPBP--S-TTTTTPPTT-EEEEEESTTS--EEEEE-----PPPTT--SS---S--------